Protein AF-A0A3B9GRF3-F1 (afdb_monomer)

Sequence (150 aa):
MTRFRWVICALLFFATTVNYLDRQVLSLTWDEFIKPEFHWDEVDYANITGVFAIVYALAQLFAGRIVDKLGTKRGYLVAIGVWSAGACLHALCGVATEWYVGVSSRMELVKATGDFAVMISTFSVYMFIFARCVLALGEGGNFPAAIKAT

Radius of gyration: 18.1 Å; Cα contacts (8 Å, |Δi|>4): 145; chains: 1; bounding box: 40×29×60 Å

Foldseek 3Di:
DDPVVVVVVVVLVVLVVVLVCLLCVCVVACPPHVCLLQVDDPVLVCVLVVLLVVLLVVLLVCLLVVCVVLPLVRSLVQLSVQLVVLSVLLVCLSVVLCVVLVHDDSVCSSPDDDPSSVSSNVSSSVSSSVSSSSNSNSSSNSVSSVVRVD

Structure (mmCIF, N/CA/C/O backbone):
data_AF-A0A3B9GRF3-F1
#
_entry.id   AF-A0A3B9GRF3-F1
#
loop_
_atom_site.group_PDB
_atom_site.id
_atom_site.type_symbol
_atom_site.label_atom_id
_atom_site.label_alt_id
_atom_site.label_comp_id
_atom_site.label_asym_id
_atom_site.label_entity_id
_atom_site.label_seq_id
_atom_site.pdbx_PDB_ins_code
_atom_site.Cartn_x
_atom_site.Cartn_y
_atom_site.Cartn_z
_atom_site.occupancy
_atom_site.B_iso_or_equiv
_atom_site.auth_seq_id
_atom_site.auth_comp_id
_atom_site.auth_asym_id
_atom_site.auth_atom_id
_atom_site.pdbx_PDB_model_num
ATOM 1 N N . MET A 1 1 ? -13.525 -7.435 36.941 1.00 53.59 1 MET A N 1
ATOM 2 C CA . MET A 1 1 ? -13.073 -6.830 35.667 1.00 53.59 1 MET A CA 1
ATOM 3 C C . MET A 1 1 ? -12.547 -7.944 34.774 1.00 53.59 1 MET A C 1
ATOM 5 O O . MET A 1 1 ? -11.552 -8.567 35.115 1.00 53.59 1 MET A O 1
ATOM 9 N N . THR A 1 2 ? -13.280 -8.308 33.728 1.00 59.25 2 THR A N 1
ATOM 10 C CA . THR A 1 2 ? -13.044 -9.534 32.953 1.00 59.25 2 THR A CA 1
ATOM 11 C C . THR A 1 2 ? -11.743 -9.452 32.142 1.00 59.25 2 THR A C 1
ATOM 13 O O . THR A 1 2 ? -11.447 -8.432 31.520 1.00 59.25 2 THR A O 1
ATOM 16 N N . ARG A 1 3 ? -10.966 -10.547 32.116 1.00 72.50 3 ARG A N 1
ATOM 17 C CA . ARG A 1 3 ? -9.702 -10.688 31.354 1.00 72.50 3 ARG A CA 1
ATOM 18 C C . ARG A 1 3 ? -9.843 -10.399 29.848 1.00 72.50 3 ARG A C 1
ATOM 20 O O . ARG A 1 3 ? -8.850 -10.190 29.166 1.00 72.50 3 ARG A O 1
ATOM 27 N N . PHE A 1 4 ? -11.074 -10.338 29.342 1.00 84.38 4 PHE A N 1
ATOM 28 C CA . PHE A 1 4 ? -11.406 -10.066 27.946 1.00 84.38 4 PHE A CA 1
ATOM 29 C C . PHE A 1 4 ? -10.944 -8.684 27.450 1.00 84.38 4 PHE A C 1
ATOM 31 O O . PHE A 1 4 ? -10.626 -8.531 26.276 1.00 84.38 4 PHE A O 1
ATOM 38 N N . ARG A 1 5 ? -10.828 -7.684 28.335 1.00 85.19 5 ARG A N 1
ATOM 39 C CA . ARG A 1 5 ? -10.315 -6.350 27.962 1.00 85.19 5 ARG A CA 1
ATOM 40 C C . ARG A 1 5 ? -8.876 -6.412 27.435 1.00 85.19 5 ARG A C 1
ATOM 42 O O . ARG A 1 5 ? -8.565 -5.761 26.447 1.00 85.19 5 ARG A O 1
ATOM 49 N N . TRP A 1 6 ? -8.034 -7.256 28.033 1.00 88.62 6 TRP A N 1
ATOM 50 C CA . TRP A 1 6 ? -6.649 -7.458 27.595 1.00 88.62 6 TRP A CA 1
ATOM 51 C C . TRP A 1 6 ? -6.547 -8.166 26.244 1.00 88.62 6 TRP A C 1
ATOM 53 O O . TRP A 1 6 ? -5.617 -7.896 25.491 1.00 88.62 6 TRP A O 1
ATOM 63 N N . VAL A 1 7 ? -7.525 -9.013 25.902 1.00 89.25 7 VAL A N 1
ATOM 64 C CA . VAL A 1 7 ? -7.616 -9.617 24.565 1.00 89.25 7 VAL A CA 1
ATOM 65 C C . VAL A 1 7 ? -7.863 -8.534 23.515 1.00 89.25 7 VAL A C 1
ATOM 67 O O . VAL A 1 7 ? -7.179 -8.507 22.499 1.00 89.25 7 VAL A O 1
ATOM 70 N N . ILE A 1 8 ? -8.780 -7.596 23.779 1.00 85.56 8 ILE A N 1
ATOM 71 C CA . ILE A 1 8 ? -9.046 -6.467 22.872 1.00 85.56 8 ILE A CA 1
ATOM 72 C C . ILE A 1 8 ? -7.797 -5.589 22.729 1.00 85.56 8 ILE A C 1
ATOM 74 O O . ILE A 1 8 ? -7.418 -5.263 21.608 1.00 85.56 8 ILE A O 1
ATOM 78 N N . CYS A 1 9 ? -7.116 -5.261 23.832 1.00 87.06 9 CYS A N 1
ATOM 79 C CA . CYS A 1 9 ? -5.868 -4.495 23.781 1.00 87.06 9 CYS A CA 1
ATOM 80 C C . CYS A 1 9 ? -4.791 -5.193 22.937 1.00 87.06 9 CYS A C 1
ATOM 82 O O . CYS A 1 9 ? -4.158 -4.538 22.117 1.00 87.06 9 CYS A O 1
ATOM 84 N N . ALA A 1 10 ? -4.610 -6.509 23.095 1.00 90.00 10 ALA A N 1
ATOM 85 C CA . ALA A 1 10 ? -3.655 -7.272 22.295 1.00 90.00 10 ALA A CA 1
ATOM 86 C C . ALA A 1 10 ? -4.017 -7.259 20.800 1.00 90.00 10 ALA A C 1
ATOM 88 O O . ALA A 1 10 ? -3.145 -7.049 19.962 1.00 90.00 10 ALA A O 1
ATOM 89 N N . LEU A 1 11 ? -5.300 -7.415 20.454 1.00 89.62 11 LEU A N 1
ATOM 90 C CA . LEU A 1 11 ? -5.763 -7.342 19.063 1.00 89.62 11 LEU A CA 1
ATOM 91 C C . LEU A 1 11 ? -5.517 -5.961 18.444 1.00 89.62 11 LEU A C 1
ATOM 93 O O . LEU A 1 11 ? -5.002 -5.878 17.332 1.00 89.62 11 LEU A O 1
ATOM 97 N N . LEU A 1 12 ? -5.845 -4.884 19.164 1.00 87.75 12 LEU A N 1
ATOM 98 C CA . LEU A 1 12 ? -5.602 -3.510 18.709 1.00 87.75 12 LEU A CA 1
ATOM 99 C C . LEU A 1 12 ? -4.105 -3.213 18.567 1.00 87.75 12 LEU A C 1
ATOM 101 O O . LEU A 1 12 ? -3.706 -2.539 17.617 1.00 87.75 12 LEU A O 1
ATOM 105 N N . PHE A 1 13 ? -3.279 -3.741 19.475 1.00 89.75 13 PHE A N 1
ATOM 106 C CA . PHE A 1 13 ? -1.825 -3.641 19.391 1.00 89.75 13 PHE A CA 1
ATOM 107 C C . PHE A 1 13 ? -1.313 -4.270 18.095 1.00 89.75 13 PHE A C 1
ATOM 109 O O . PHE A 1 13 ? -0.713 -3.566 17.290 1.00 89.75 13 PHE A O 1
ATOM 116 N N . PHE A 1 14 ? -1.618 -5.547 17.841 1.00 92.38 14 PHE A N 1
ATOM 117 C CA . PHE A 1 14 ? -1.155 -6.225 16.628 1.00 92.38 14 PHE A CA 1
ATOM 118 C C . PHE A 1 14 ? -1.706 -5.590 15.350 1.00 92.38 14 PHE A C 1
ATOM 120 O O . PHE A 1 14 ? -0.955 -5.422 14.394 1.00 92.38 14 PHE A O 1
ATOM 127 N N . ALA A 1 15 ? -2.979 -5.189 15.334 1.00 90.38 15 ALA A N 1
ATOM 128 C CA . ALA A 1 15 ? -3.564 -4.492 14.190 1.00 90.38 15 ALA A CA 1
ATOM 129 C C . ALA A 1 15 ? -2.819 -3.182 13.887 1.00 90.38 15 ALA A C 1
ATOM 131 O O . ALA A 1 15 ? -2.502 -2.899 12.734 1.00 90.38 15 ALA A O 1
ATOM 132 N N . THR A 1 16 ? -2.471 -2.419 14.924 1.00 89.88 16 THR A N 1
ATOM 133 C CA . THR A 1 16 ? -1.671 -1.198 14.779 1.00 89.88 16 THR A CA 1
ATOM 134 C C . THR A 1 16 ? -0.247 -1.518 14.331 1.00 89.88 16 THR A C 1
ATOM 136 O O . THR A 1 16 ? 0.271 -0.854 13.442 1.00 89.88 16 THR A O 1
ATOM 139 N N . THR A 1 17 ? 0.387 -2.557 14.879 1.00 92.56 17 THR A N 1
ATOM 140 C CA . THR A 1 17 ? 1.721 -2.995 14.447 1.00 92.56 17 THR A CA 1
ATOM 141 C C . THR A 1 17 ? 1.744 -3.332 12.959 1.00 92.56 17 THR A C 1
ATOM 143 O O . THR A 1 17 ? 2.586 -2.799 12.242 1.00 92.56 17 THR A O 1
ATOM 146 N N . VAL A 1 18 ? 0.806 -4.155 12.480 1.00 92.25 18 VAL A N 1
ATOM 147 C CA . VAL A 1 18 ? 0.689 -4.502 11.053 1.00 92.25 18 VAL A CA 1
ATOM 148 C C . VAL A 1 18 ? 0.484 -3.246 10.211 1.00 92.25 18 VAL A C 1
ATOM 150 O O . VAL A 1 18 ? 1.190 -3.048 9.230 1.00 92.25 18 VAL A O 1
ATOM 153 N N . ASN A 1 19 ? -0.390 -2.341 10.652 1.00 91.25 19 ASN A N 1
ATOM 154 C CA . ASN A 1 19 ? -0.633 -1.077 9.964 1.00 91.25 19 ASN A CA 1
ATOM 155 C C . ASN A 1 19 ? 0.640 -0.221 9.802 1.00 91.25 19 ASN A C 1
ATOM 157 O O . ASN A 1 19 ? 0.870 0.365 8.749 1.00 91.25 19 ASN A O 1
ATOM 161 N N . TYR A 1 20 ? 1.505 -0.161 10.818 1.00 90.50 20 TYR A N 1
ATOM 162 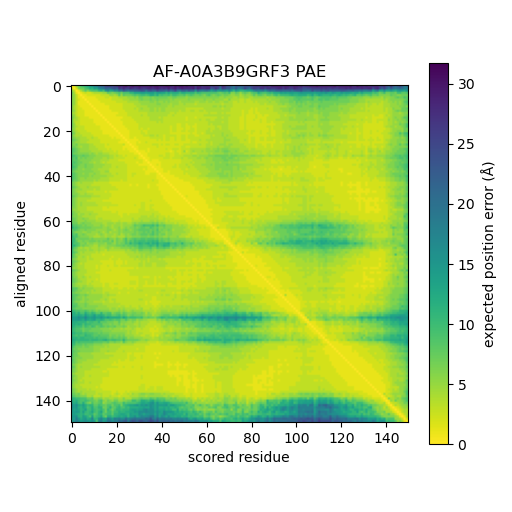C CA . TYR A 1 20 ? 2.784 0.547 10.700 1.00 90.50 20 TYR A CA 1
ATOM 163 C C . TYR A 1 20 ? 3.789 -0.179 9.799 1.00 90.50 20 TYR A C 1
ATOM 165 O O . TYR A 1 20 ? 4.548 0.486 9.091 1.00 90.50 20 TYR A O 1
ATOM 173 N N . LEU A 1 21 ? 3.792 -1.514 9.805 1.00 92.62 21 LEU A N 1
ATOM 174 C CA . LEU A 1 21 ? 4.642 -2.308 8.916 1.00 92.62 21 LEU A CA 1
ATOM 175 C C . LEU A 1 21 ? 4.257 -2.101 7.445 1.00 92.62 21 LEU A C 1
ATOM 177 O O . LEU A 1 21 ? 5.137 -1.825 6.632 1.00 92.62 21 LEU A O 1
ATOM 181 N N . ASP A 1 22 ? 2.965 -2.127 7.110 1.00 92.69 22 ASP A N 1
ATOM 182 C CA . ASP A 1 22 ? 2.468 -1.930 5.736 1.00 92.69 22 ASP A CA 1
ATOM 183 C C . ASP A 1 22 ? 2.853 -0.553 5.159 1.00 92.69 22 ASP A C 1
ATOM 185 O O . ASP A 1 22 ? 3.142 -0.397 3.962 1.00 92.69 22 ASP A O 1
ATOM 189 N N . ARG A 1 23 ? 2.945 0.464 6.022 1.00 89.88 23 ARG A N 1
ATOM 190 C CA . ARG A 1 23 ? 3.440 1.793 5.638 1.00 89.88 23 ARG A CA 1
ATOM 191 C C . ARG A 1 23 ? 4.919 1.789 5.291 1.00 89.88 23 ARG A C 1
ATOM 193 O O . ARG A 1 23 ? 5.303 2.429 4.315 1.00 89.88 23 ARG A O 1
ATOM 200 N N . GLN A 1 24 ? 5.730 1.082 6.073 1.00 92.94 24 GLN A N 1
ATOM 201 C CA . GLN A 1 24 ? 7.189 1.100 5.952 1.00 92.94 24 GLN A CA 1
ATOM 202 C C . GLN A 1 24 ? 7.721 0.118 4.912 1.00 92.94 24 GLN A C 1
ATOM 204 O O . GLN A 1 24 ? 8.775 0.381 4.334 1.00 92.94 24 GLN A O 1
ATOM 209 N N . VAL A 1 25 ? 7.001 -0.974 4.633 1.00 93.25 25 VAL A N 1
ATOM 210 C CA . VAL A 1 25 ? 7.508 -2.070 3.795 1.00 93.25 25 VAL A CA 1
ATOM 211 C C . VAL A 1 25 ? 8.016 -1.572 2.443 1.00 93.25 25 VAL A C 1
ATOM 213 O O . VAL A 1 25 ? 9.140 -1.884 2.078 1.00 93.25 25 VAL A O 1
ATOM 216 N N . LEU A 1 26 ? 7.270 -0.696 1.758 1.00 93.25 26 LEU A N 1
ATOM 217 C CA . LEU A 1 26 ? 7.691 -0.179 0.454 1.00 93.25 26 LEU A CA 1
ATOM 2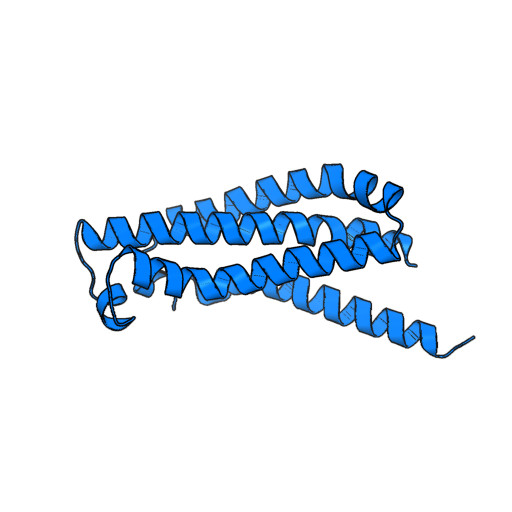18 C C . LEU A 1 26 ? 8.945 0.692 0.557 1.00 93.25 26 LEU A C 1
ATOM 220 O O . LEU A 1 26 ? 9.845 0.532 -0.255 1.00 93.25 26 LEU A O 1
ATOM 224 N N . SER A 1 27 ? 9.051 1.560 1.568 1.00 92.44 27 SER A N 1
ATOM 225 C CA . SER A 1 27 ? 10.257 2.382 1.750 1.00 92.44 27 SER A CA 1
ATOM 226 C C . SER A 1 27 ? 11.508 1.555 2.053 1.00 92.44 27 SER A C 1
ATOM 228 O O . SER A 1 27 ? 12.609 1.989 1.733 1.00 92.44 27 SER A O 1
ATOM 230 N N . LEU A 1 28 ? 11.338 0.367 2.641 1.00 93.94 28 LEU A N 1
ATOM 231 C CA . LEU A 1 28 ? 12.434 -0.542 2.969 1.00 93.94 28 LEU A CA 1
ATOM 232 C C . LEU A 1 28 ? 12.827 -1.433 1.787 1.00 93.94 28 LEU A C 1
ATOM 234 O O . LEU A 1 28 ? 13.982 -1.825 1.691 1.00 93.94 28 LEU A O 1
ATOM 238 N N . THR A 1 29 ? 11.885 -1.772 0.903 1.00 93.69 29 THR A N 1
ATOM 239 C CA . THR A 1 29 ? 12.128 -2.741 -0.176 1.00 93.69 29 THR A CA 1
ATOM 240 C C . THR A 1 29 ? 12.310 -2.113 -1.554 1.00 93.69 29 THR A C 1
ATOM 242 O O . THR A 1 29 ? 12.741 -2.816 -2.468 1.00 93.69 29 THR A O 1
ATOM 245 N N . TRP A 1 30 ? 11.938 -0.842 -1.757 1.00 93.31 30 TRP A N 1
ATOM 246 C CA . TRP A 1 30 ? 11.849 -0.302 -3.116 1.00 93.31 30 TRP A CA 1
ATOM 247 C C . TRP A 1 30 ? 13.204 -0.211 -3.825 1.00 93.31 30 TRP A C 1
ATOM 249 O O . TRP A 1 30 ? 13.294 -0.658 -4.962 1.00 93.31 30 TRP A O 1
ATOM 259 N N . ASP A 1 31 ? 14.241 0.313 -3.168 1.00 91.19 31 ASP A N 1
ATOM 260 C CA . ASP A 1 31 ? 15.523 0.608 -3.825 1.00 91.19 31 ASP A CA 1
ATOM 261 C C . ASP A 1 31 ? 16.320 -0.666 -4.154 1.00 91.19 31 ASP A C 1
ATOM 263 O O . ASP A 1 31 ? 16.847 -0.794 -5.256 1.00 91.19 31 ASP A O 1
ATOM 267 N N . GLU A 1 32 ? 16.345 -1.647 -3.243 1.00 91.56 32 GLU A N 1
ATOM 268 C CA . GLU A 1 32 ? 17.124 -2.881 -3.433 1.00 91.56 32 GLU A CA 1
ATOM 269 C C . GLU A 1 32 ? 16.418 -3.936 -4.296 1.00 91.56 32 GLU A C 1
ATOM 271 O O . GLU A 1 32 ? 17.084 -4.669 -5.028 1.00 91.56 32 GLU A O 1
ATOM 276 N N . PHE A 1 33 ? 15.085 -4.044 -4.221 1.00 90.88 33 PHE A N 1
ATOM 277 C CA . PHE A 1 33 ? 14.352 -5.159 -4.838 1.00 90.88 33 PHE A CA 1
ATOM 278 C C . PHE A 1 33 ? 13.423 -4.719 -5.970 1.00 90.88 33 PHE A C 1
ATOM 280 O O . PHE A 1 33 ? 13.495 -5.257 -7.071 1.00 90.88 33 PHE A O 1
ATOM 287 N N . ILE A 1 34 ? 12.558 -3.734 -5.718 1.00 92.75 34 ILE A N 1
ATOM 288 C CA . ILE A 1 34 ? 11.468 -3.366 -6.642 1.00 92.75 34 ILE A CA 1
ATOM 289 C C . ILE A 1 34 ? 12.000 -2.550 -7.822 1.00 92.75 34 ILE A C 1
ATOM 291 O O . ILE A 1 34 ? 11.584 -2.755 -8.958 1.00 92.75 34 ILE A O 1
ATOM 295 N N . LYS A 1 35 ? 12.948 -1.649 -7.568 1.00 93.56 35 LYS A N 1
ATOM 296 C CA . LYS A 1 35 ? 13.558 -0.782 -8.574 1.00 93.56 35 LYS A CA 1
ATOM 297 C C . LYS A 1 35 ? 14.318 -1.564 -9.650 1.00 93.56 35 LYS A C 1
ATOM 299 O O . LYS A 1 35 ? 14.032 -1.325 -10.820 1.00 93.56 35 LYS A O 1
ATOM 304 N N . PRO A 1 36 ? 15.195 -2.533 -9.325 1.00 92.12 36 PRO A N 1
ATOM 305 C CA . PRO A 1 36 ? 15.802 -3.393 -10.344 1.00 92.12 36 PRO A CA 1
ATOM 306 C C . PRO A 1 36 ? 14.802 -4.314 -11.057 1.00 92.12 36 PRO A C 1
ATOM 308 O O . PRO A 1 36 ? 14.996 -4.638 -12.223 1.00 92.12 36 PRO A O 1
ATOM 311 N N . GLU A 1 37 ? 13.745 -4.758 -10.370 1.00 91.88 37 GLU A N 1
ATOM 312 C CA . GLU A 1 37 ? 12.733 -5.659 -10.940 1.00 91.88 37 GLU A CA 1
ATOM 313 C C . GLU A 1 37 ? 11.829 -4.948 -11.953 1.00 91.88 37 GLU A C 1
ATOM 315 O O . GLU A 1 37 ? 11.593 -5.466 -13.044 1.00 91.88 37 GLU A O 1
ATOM 320 N N . PHE A 1 38 ? 11.362 -3.743 -11.624 1.00 94.62 38 PHE A N 1
ATOM 321 C CA . PHE A 1 38 ? 10.393 -3.003 -12.431 1.00 94.62 38 PHE A CA 1
ATOM 322 C C . PHE A 1 38 ? 10.950 -1.762 -13.123 1.00 94.62 38 PHE A C 1
ATOM 324 O O . PHE A 1 38 ? 10.194 -1.067 -13.791 1.00 94.62 38 PHE A O 1
ATOM 331 N N . HIS A 1 39 ? 12.253 -1.500 -13.016 1.00 94.56 39 HIS A N 1
ATOM 332 C CA . HIS A 1 39 ? 12.919 -0.354 -13.645 1.00 94.56 39 HIS A CA 1
ATOM 333 C C . HIS A 1 39 ? 12.383 0.998 -13.162 1.00 94.56 39 HIS A C 1
ATOM 335 O O . HIS A 1 39 ? 12.316 1.953 -13.933 1.00 94.56 39 HIS A O 1
ATOM 341 N N . TRP A 1 40 ? 11.986 1.071 -11.890 1.00 95.62 40 TRP A N 1
ATOM 342 C CA . TRP A 1 40 ? 11.510 2.318 -11.295 1.00 95.62 40 TRP A CA 1
ATOM 343 C C . TRP A 1 40 ? 12.642 3.320 -11.113 1.00 95.62 40 TRP A C 1
ATOM 345 O O . TRP A 1 40 ? 13.791 2.956 -10.855 1.00 95.62 40 TRP A O 1
ATOM 355 N N . ASP A 1 41 ? 12.299 4.596 -11.143 1.00 95.25 41 ASP A N 1
ATOM 356 C CA . ASP A 1 41 ? 13.175 5.662 -10.682 1.00 95.25 41 ASP A CA 1
ATOM 357 C C . ASP A 1 41 ? 12.664 6.306 -9.376 1.00 95.25 41 ASP A C 1
ATOM 359 O O . ASP A 1 41 ? 11.732 5.840 -8.713 1.00 95.25 41 ASP A O 1
ATOM 363 N N . GLU A 1 42 ? 13.339 7.370 -8.947 1.00 95.44 42 GLU A N 1
ATOM 364 C CA . GLU A 1 42 ? 12.955 8.126 -7.752 1.00 95.44 42 GLU A CA 1
ATOM 365 C C . GLU A 1 42 ? 11.613 8.853 -7.927 1.00 95.44 42 GLU A C 1
ATOM 367 O O . GLU A 1 42 ? 10.886 9.052 -6.950 1.00 95.44 42 GLU A O 1
ATOM 372 N N . VAL A 1 43 ? 11.270 9.233 -9.161 1.00 96.25 43 VAL A N 1
ATOM 373 C CA . VAL A 1 43 ? 10.025 9.930 -9.497 1.00 96.25 43 VAL A CA 1
ATOM 374 C C . VAL A 1 43 ? 8.848 8.965 -9.395 1.00 96.25 43 VAL A C 1
ATOM 376 O O . VAL A 1 43 ? 7.826 9.318 -8.808 1.00 96.25 43 VAL A O 1
ATOM 379 N N . ASP A 1 44 ? 8.999 7.732 -9.870 1.00 96.56 44 ASP A N 1
ATOM 380 C CA . ASP A 1 44 ? 8.012 6.658 -9.740 1.00 96.56 44 ASP A CA 1
ATOM 381 C C . ASP A 1 44 ? 7.670 6.388 -8.270 1.00 96.56 44 ASP A C 1
ATOM 383 O O . ASP A 1 44 ? 6.502 6.421 -7.863 1.00 96.56 44 ASP A O 1
ATOM 387 N N . TYR A 1 45 ? 8.696 6.208 -7.435 1.00 95.94 45 TYR A N 1
ATOM 388 C CA . TYR A 1 45 ? 8.517 6.015 -5.997 1.00 95.94 45 TYR A CA 1
ATOM 389 C C . TYR A 1 45 ? 7.870 7.236 -5.318 1.00 95.94 45 TYR A C 1
ATOM 391 O O . TYR A 1 45 ? 6.948 7.090 -4.500 1.00 95.94 45 TYR A O 1
ATOM 399 N N . ALA A 1 46 ? 8.305 8.450 -5.670 1.00 95.69 46 ALA A N 1
ATOM 400 C CA . ALA A 1 46 ? 7.724 9.688 -5.154 1.00 95.69 46 ALA A CA 1
ATOM 401 C C . ALA A 1 46 ? 6.244 9.832 -5.547 1.00 95.69 46 ALA A C 1
ATOM 403 O O . ALA A 1 46 ? 5.421 10.227 -4.721 1.00 95.69 46 ALA A O 1
ATOM 404 N N . ASN A 1 47 ? 5.875 9.447 -6.768 1.00 96.69 47 ASN A N 1
ATOM 405 C CA . ASN A 1 47 ? 4.494 9.468 -7.240 1.00 96.69 47 ASN A CA 1
ATOM 406 C C . ASN A 1 47 ? 3.619 8.481 -6.459 1.00 96.69 47 ASN A C 1
ATOM 408 O O . ASN A 1 47 ? 2.542 8.852 -5.987 1.00 96.69 47 ASN A O 1
ATOM 412 N N . ILE A 1 48 ? 4.087 7.246 -6.255 1.00 96.50 48 ILE A N 1
ATOM 413 C CA . ILE A 1 48 ? 3.354 6.222 -5.495 1.00 96.50 48 ILE A CA 1
ATOM 414 C C . ILE A 1 48 ? 3.088 6.688 -4.061 1.00 96.50 48 ILE A C 1
ATOM 416 O O . ILE A 1 48 ? 1.956 6.624 -3.569 1.00 96.50 48 ILE A O 1
ATOM 420 N N . THR A 1 49 ? 4.126 7.173 -3.383 1.00 95.38 49 THR A N 1
ATOM 421 C CA . THR A 1 49 ? 4.022 7.629 -1.990 1.00 95.38 49 THR A CA 1
ATOM 422 C C . THR A 1 49 ? 3.230 8.931 -1.861 1.00 95.38 49 THR A C 1
ATOM 424 O O . THR A 1 49 ? 2.440 9.078 -0.924 1.00 95.38 49 THR A O 1
ATOM 427 N N . GLY A 1 50 ? 3.358 9.845 -2.824 1.00 96.62 50 GLY A N 1
ATOM 428 C CA . GLY A 1 50 ? 2.596 11.089 -2.888 1.00 96.62 50 GLY A CA 1
ATOM 429 C C . GLY A 1 50 ? 1.097 10.851 -3.069 1.00 96.62 50 GLY A C 1
ATOM 430 O O . GLY A 1 50 ? 0.289 11.388 -2.306 1.00 96.62 50 GLY A O 1
ATOM 431 N N . VAL A 1 51 ? 0.707 9.992 -4.017 1.00 97.12 51 VAL A N 1
ATOM 432 C CA . VAL A 1 51 ? -0.706 9.639 -4.234 1.00 97.12 51 VAL A CA 1
ATOM 433 C C . VAL A 1 51 ? -1.281 8.930 -3.009 1.00 97.12 51 VAL A C 1
ATOM 435 O O . VAL A 1 51 ? -2.375 9.284 -2.564 1.00 97.12 51 VAL A O 1
ATOM 438 N N . PHE A 1 52 ? -0.533 7.998 -2.406 1.00 95.69 52 PHE A N 1
ATOM 439 C CA . PHE A 1 52 ? -0.920 7.364 -1.143 1.00 95.69 52 PHE A CA 1
ATOM 440 C C . PHE A 1 52 ? -1.236 8.405 -0.063 1.00 95.69 52 PHE A C 1
ATOM 442 O O . PHE A 1 52 ? -2.294 8.333 0.560 1.00 95.69 52 PHE A O 1
ATOM 449 N N . ALA A 1 53 ? -0.355 9.389 0.142 1.00 95.06 53 ALA A N 1
ATOM 450 C CA . ALA A 1 53 ? -0.528 10.410 1.171 1.00 95.06 53 ALA A CA 1
ATOM 451 C C . ALA A 1 53 ? -1.788 11.261 0.944 1.00 95.06 53 ALA A C 1
ATOM 453 O O . ALA A 1 53 ? -2.542 11.507 1.888 1.00 95.06 53 ALA A O 1
ATOM 454 N N . ILE A 1 54 ? -2.054 11.661 -0.304 1.00 96.44 54 ILE A N 1
ATOM 455 C CA . ILE A 1 54 ? -3.249 12.437 -0.668 1.00 96.44 54 ILE A CA 1
ATOM 456 C C . ILE A 1 54 ? -4.519 11.618 -0.417 1.00 96.44 54 ILE A C 1
ATOM 458 O O . ILE A 1 54 ? -5.441 12.091 0.250 1.00 96.44 54 ILE A O 1
ATOM 462 N N . VAL A 1 55 ? -4.567 10.375 -0.904 1.00 95.81 55 VAL A N 1
ATOM 463 C CA . VAL A 1 55 ? -5.732 9.496 -0.721 1.00 95.81 55 VAL A CA 1
ATOM 464 C C . VAL A 1 55 ? -5.948 9.183 0.755 1.00 95.81 55 VAL A C 1
ATOM 466 O O . VAL A 1 55 ? -7.083 9.224 1.223 1.00 95.81 55 VAL A O 1
ATOM 469 N N . TYR A 1 56 ? -4.881 8.945 1.513 1.00 93.56 56 TYR A N 1
ATOM 470 C CA . TYR A 1 56 ? -4.949 8.695 2.949 1.00 93.56 56 TYR A CA 1
ATOM 471 C C . TYR A 1 56 ? -5.474 9.910 3.727 1.00 93.56 56 TYR A C 1
ATOM 473 O O . TYR A 1 56 ? -6.314 9.759 4.617 1.00 93.56 56 TYR A O 1
ATOM 481 N N . ALA A 1 57 ? -5.040 11.124 3.375 1.00 93.06 57 ALA A N 1
ATOM 482 C CA . ALA A 1 57 ? -5.541 12.356 3.981 1.00 93.06 57 ALA A CA 1
ATOM 483 C C . ALA A 1 57 ? -7.041 12.557 3.708 1.00 93.06 57 ALA A C 1
ATOM 485 O O . ALA A 1 57 ? -7.812 12.852 4.624 1.00 93.06 57 ALA A O 1
ATOM 486 N N . LEU A 1 58 ? -7.476 12.331 2.464 1.00 93.44 58 LEU A N 1
ATOM 487 C CA . LEU A 1 58 ? -8.893 12.384 2.100 1.00 93.44 58 LEU A CA 1
ATOM 488 C C . LEU A 1 58 ? -9.698 11.296 2.820 1.00 93.44 58 LEU A C 1
ATOM 490 O O . LEU A 1 58 ? -10.765 11.579 3.360 1.00 93.44 58 LEU A O 1
ATOM 494 N N . ALA A 1 59 ? -9.180 10.069 2.889 1.00 92.31 59 ALA A N 1
ATOM 495 C CA . ALA A 1 59 ? -9.828 8.960 3.581 1.00 92.31 59 ALA A CA 1
ATOM 496 C C . ALA A 1 59 ? -10.085 9.296 5.056 1.00 92.31 59 ALA A C 1
ATOM 498 O O . ALA A 1 59 ? -11.200 9.101 5.539 1.00 92.31 59 ALA A O 1
ATOM 499 N N . GLN A 1 60 ? -9.104 9.873 5.756 1.00 89.44 60 GLN A N 1
ATOM 500 C CA . GLN A 1 60 ? -9.256 10.290 7.153 1.00 89.44 60 GLN A CA 1
ATOM 501 C C . GLN A 1 60 ? -10.371 11.325 7.358 1.00 89.44 60 GLN A C 1
ATOM 503 O O . GLN A 1 60 ? -11.113 11.234 8.338 1.00 89.44 60 GLN A O 1
ATOM 508 N N . LEU A 1 61 ? -10.543 12.269 6.425 1.00 90.25 61 LEU A N 1
ATOM 509 C CA . LEU A 1 61 ? -11.596 13.289 6.502 1.00 90.25 61 LEU A CA 1
ATOM 510 C C . LEU A 1 61 ? -13.007 12.672 6.520 1.00 90.25 61 LEU A C 1
ATOM 512 O O . LEU A 1 61 ? -13.918 13.191 7.175 1.00 90.25 61 LEU A O 1
ATOM 516 N N . PHE A 1 62 ? -13.202 11.560 5.810 1.00 88.31 62 PHE A N 1
ATOM 517 C CA . PHE A 1 62 ? -14.496 10.879 5.712 1.00 88.31 62 PHE A CA 1
ATOM 518 C C . PHE A 1 62 ? -14.646 9.703 6.683 1.00 88.31 62 PHE A C 1
ATOM 520 O O . PHE A 1 62 ? -15.771 9.395 7.088 1.00 88.31 62 PHE A O 1
ATOM 527 N N . ALA A 1 63 ? -13.541 9.085 7.104 1.00 86.81 63 ALA A N 1
ATOM 528 C CA . ALA A 1 63 ? -13.524 7.889 7.939 1.00 86.81 63 ALA A CA 1
ATOM 529 C C . ALA A 1 63 ? -14.312 8.062 9.242 1.00 86.81 63 ALA A C 1
ATOM 531 O O . ALA A 1 63 ? -15.088 7.178 9.602 1.00 86.81 63 ALA A O 1
ATOM 532 N N . GLY A 1 64 ? -14.201 9.221 9.902 1.00 81.50 64 GLY A N 1
ATOM 533 C CA . GLY A 1 64 ? -14.964 9.512 11.120 1.00 81.50 64 GLY A CA 1
ATOM 534 C C . GLY A 1 64 ? -16.476 9.381 10.913 1.00 81.50 64 GLY A C 1
ATOM 535 O O . GLY A 1 64 ? -17.141 8.642 11.628 1.00 81.50 64 GLY A O 1
ATOM 536 N N . ARG A 1 65 ? -17.027 9.997 9.859 1.00 85.25 65 ARG A N 1
ATOM 537 C CA . ARG A 1 65 ? -18.471 9.914 9.566 1.00 85.25 65 ARG A CA 1
ATOM 538 C C . ARG A 1 65 ? -18.925 8.496 9.220 1.00 85.25 65 ARG A C 1
ATOM 540 O O . ARG A 1 65 ? -20.064 8.134 9.509 1.00 85.25 65 ARG A O 1
ATOM 547 N N . ILE A 1 66 ? -18.066 7.711 8.572 1.00 85.06 66 ILE A N 1
ATOM 548 C CA . ILE A 1 66 ? -18.364 6.324 8.198 1.00 85.06 66 ILE A CA 1
ATOM 549 C C . ILE A 1 66 ? -18.399 5.434 9.447 1.00 85.06 66 ILE A C 1
ATOM 551 O O . ILE A 1 66 ? -19.367 4.698 9.645 1.00 85.06 66 ILE A O 1
ATOM 555 N N . VAL A 1 67 ? -17.390 5.540 10.318 1.00 85.56 67 VAL A N 1
ATOM 556 C CA . VAL A 1 67 ? -17.323 4.790 11.583 1.00 85.56 67 VAL A CA 1
ATOM 557 C C . VAL A 1 67 ? -18.502 5.144 12.490 1.00 85.56 67 VAL A C 1
ATOM 559 O O . VAL A 1 67 ? -19.080 4.254 13.110 1.00 85.56 67 VAL A O 1
ATOM 562 N N . ASP A 1 68 ? -18.927 6.406 12.500 1.00 84.88 68 ASP A N 1
ATOM 563 C CA . ASP A 1 68 ? -20.051 6.874 13.319 1.00 84.88 68 ASP A CA 1
ATOM 564 C C . ASP A 1 68 ? -21.379 6.252 12.898 1.00 84.88 68 ASP A C 1
ATOM 566 O O . ASP A 1 68 ? -22.203 5.917 13.746 1.00 84.88 68 ASP A O 1
ATOM 570 N N . LYS A 1 69 ? -21.570 6.040 11.592 1.00 86.38 69 LYS A N 1
ATOM 571 C CA . LYS A 1 69 ? -22.766 5.385 11.050 1.00 86.38 69 LYS A CA 1
ATOM 572 C C . LYS A 1 69 ? -22.743 3.866 11.227 1.00 86.38 69 LYS A C 1
ATOM 574 O O . LYS A 1 69 ? -23.788 3.267 11.460 1.00 86.38 69 LYS A O 1
ATOM 579 N N . LEU A 1 70 ? -21.578 3.233 11.080 1.00 84.81 70 LEU A N 1
ATOM 580 C CA . LEU A 1 70 ? -21.439 1.769 11.127 1.00 84.81 70 LEU A CA 1
ATOM 581 C C . LEU A 1 70 ? -21.250 1.217 12.549 1.00 84.81 70 LEU A C 1
ATOM 583 O O . LEU A 1 70 ? -21.457 0.022 12.778 1.00 84.81 70 LEU A O 1
ATOM 587 N N . GLY A 1 71 ? -20.860 2.071 13.495 1.00 84.75 71 GLY A N 1
ATOM 588 C CA . GLY A 1 71 ? -20.431 1.691 14.836 1.00 84.75 71 GLY A CA 1
ATOM 589 C C . GLY A 1 71 ? -18.995 1.160 14.858 1.00 84.75 71 GLY A C 1
ATOM 590 O O . GLY A 1 71 ? -18.493 0.596 13.884 1.00 84.75 71 GLY A O 1
ATOM 591 N N . THR A 1 72 ? -18.327 1.288 16.004 1.00 82.56 72 THR A N 1
ATOM 592 C CA . THR A 1 72 ? -16.887 1.023 16.162 1.00 82.56 72 THR A CA 1
ATOM 593 C C . THR A 1 72 ? -16.469 -0.386 15.772 1.00 82.56 72 THR A C 1
ATOM 595 O O . THR A 1 72 ? -15.508 -0.563 15.031 1.00 82.56 72 THR A O 1
ATOM 598 N N . LYS A 1 73 ? -17.214 -1.407 16.212 1.00 82.81 73 LYS A N 1
ATOM 599 C CA . LYS A 1 73 ? -16.862 -2.810 15.946 1.00 82.81 73 LYS A CA 1
ATOM 600 C C . LYS A 1 73 ? -16.920 -3.153 14.455 1.00 82.81 73 LYS A C 1
ATOM 602 O O . LYS A 1 73 ? -16.016 -3.804 13.943 1.00 82.81 73 LYS A O 1
ATOM 607 N N . ARG A 1 74 ? -17.985 -2.739 13.759 1.00 86.12 74 ARG A N 1
ATOM 608 C CA . ARG A 1 74 ? -18.156 -3.024 12.324 1.00 86.12 74 ARG A CA 1
ATOM 609 C C . ARG A 1 74 ? -17.262 -2.128 11.477 1.00 86.12 74 ARG A C 1
ATOM 611 O O . ARG A 1 74 ? -16.636 -2.631 10.554 1.00 86.12 74 ARG A O 1
ATOM 618 N N . GLY A 1 75 ? -17.150 -0.847 11.830 1.00 87.06 75 GLY A N 1
ATOM 619 C CA . GLY A 1 75 ? -16.246 0.090 11.167 1.00 87.06 75 GLY A CA 1
ATOM 620 C C . GLY A 1 75 ? -14.799 -0.395 11.200 1.00 87.06 75 GLY A C 1
ATOM 621 O O . GLY A 1 75 ? -14.142 -0.402 10.164 1.00 87.06 75 GLY A O 1
ATOM 622 N N . TYR A 1 76 ? -14.334 -0.897 12.350 1.00 86.62 76 TYR A N 1
ATOM 623 C CA . TYR A 1 76 ? -12.973 -1.416 12.468 1.00 86.62 76 TYR A CA 1
ATOM 624 C C . TYR A 1 76 ? -12.740 -2.695 11.663 1.00 86.62 76 TYR A C 1
ATOM 626 O O . TYR A 1 76 ? -11.730 -2.810 10.979 1.00 86.62 76 TYR A O 1
ATOM 634 N N . LEU A 1 77 ? -13.691 -3.636 11.678 1.00 89.06 77 LEU A N 1
ATOM 635 C CA . LEU A 1 77 ? -13.597 -4.855 10.866 1.00 89.06 77 LEU A CA 1
ATOM 636 C C . LEU A 1 77 ? -13.532 -4.548 9.363 1.00 89.06 77 LEU A C 1
ATOM 638 O O . LEU A 1 77 ? -12.753 -5.172 8.648 1.00 89.06 77 LEU A O 1
ATOM 642 N N . VAL A 1 78 ? -14.324 -3.580 8.892 1.00 90.50 78 VAL A N 1
ATOM 643 C CA . VAL A 1 78 ? -14.300 -3.136 7.490 1.00 90.50 78 VAL A CA 1
ATOM 644 C C . VAL A 1 78 ? -12.961 -2.477 7.159 1.00 90.50 78 VAL A C 1
ATOM 646 O O . VAL A 1 78 ? -12.369 -2.816 6.140 1.00 90.50 78 VAL A O 1
ATOM 649 N N . ALA A 1 79 ? -12.453 -1.597 8.026 1.00 90.75 79 ALA A N 1
ATOM 650 C CA . ALA A 1 79 ? -11.149 -0.960 7.849 1.00 90.75 79 ALA A CA 1
ATOM 651 C C . ALA A 1 79 ? -10.023 -2.001 7.728 1.00 90.75 79 ALA A C 1
ATOM 653 O O . ALA A 1 79 ? -9.281 -1.971 6.745 1.00 90.75 79 A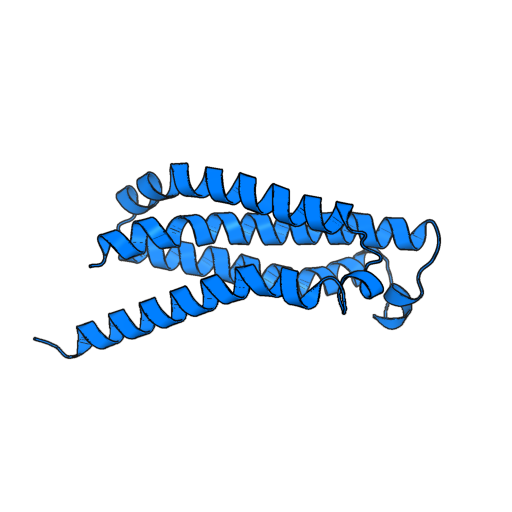LA A O 1
ATOM 654 N N . ILE A 1 80 ? -9.974 -2.967 8.661 1.00 91.25 80 ILE A N 1
ATOM 655 C CA . ILE A 1 80 ? -9.017 -4.085 8.637 1.00 91.25 80 ILE A CA 1
ATOM 656 C C . ILE A 1 80 ? -9.118 -4.855 7.323 1.00 91.25 80 ILE A C 1
ATOM 658 O O . ILE A 1 80 ? -8.103 -5.115 6.680 1.00 91.25 80 ILE A O 1
ATOM 662 N N . GLY A 1 81 ? -10.337 -5.219 6.916 1.00 93.06 81 GLY A N 1
ATOM 663 C CA . GLY A 1 81 ? -10.567 -5.976 5.688 1.00 93.06 81 GLY A CA 1
ATOM 664 C C . GLY A 1 81 ? -10.077 -5.238 4.444 1.00 93.06 81 GLY A C 1
ATOM 665 O O . GLY A 1 81 ? -9.402 -5.833 3.607 1.00 93.06 81 GLY A O 1
ATOM 666 N N . VAL A 1 82 ? -10.363 -3.937 4.343 1.00 94.06 82 VAL A N 1
ATOM 667 C CA . VAL A 1 82 ? -9.953 -3.112 3.199 1.00 94.06 82 VAL A CA 1
ATOM 668 C C . VAL A 1 82 ? -8.436 -2.929 3.163 1.00 94.06 82 VAL A C 1
ATOM 670 O O . VAL A 1 82 ? -7.843 -3.139 2.105 1.00 94.06 82 VAL A O 1
ATOM 673 N N . TRP A 1 83 ? -7.782 -2.602 4.285 1.00 94.12 83 TRP A N 1
ATOM 674 C CA . TRP A 1 83 ? -6.324 -2.429 4.264 1.00 94.12 83 TRP A CA 1
ATOM 675 C C . TRP A 1 83 ? -5.606 -3.762 4.034 1.00 94.12 83 TRP A C 1
ATOM 677 O O . TRP A 1 83 ? -4.627 -3.801 3.299 1.00 94.12 83 TRP A O 1
ATOM 687 N N . SER A 1 84 ? -6.127 -4.870 4.571 1.00 94.56 84 SER A N 1
ATOM 688 C CA . SER A 1 84 ? -5.551 -6.202 4.344 1.00 94.56 84 SER A CA 1
ATOM 689 C C . SER A 1 84 ? -5.668 -6.608 2.876 1.00 94.56 84 SER A C 1
ATOM 691 O O . SER A 1 84 ? -4.717 -7.134 2.306 1.00 94.56 84 SER A O 1
ATOM 693 N N . ALA A 1 85 ? -6.798 -6.307 2.227 1.00 95.50 85 ALA A N 1
ATOM 694 C CA . ALA A 1 85 ? -6.945 -6.498 0.787 1.00 95.50 85 ALA A CA 1
ATOM 695 C C . ALA A 1 85 ? -5.940 -5.636 0.005 1.00 95.50 85 ALA A C 1
ATOM 697 O O . ALA A 1 85 ? -5.299 -6.138 -0.914 1.00 95.50 85 ALA A O 1
ATOM 698 N N . GLY A 1 86 ? -5.737 -4.377 0.410 1.00 95.25 86 GLY A N 1
ATOM 699 C CA . GLY A 1 86 ? -4.693 -3.502 -0.135 1.00 95.25 86 GLY A CA 1
ATOM 700 C C . GLY A 1 86 ? -3.284 -4.085 0.006 1.00 95.25 86 GLY A C 1
ATOM 701 O O . GLY A 1 86 ? -2.515 -4.075 -0.955 1.00 95.25 86 GLY A O 1
ATOM 702 N N . ALA A 1 87 ? -2.948 -4.651 1.165 1.00 93.50 87 ALA A N 1
ATOM 703 C CA . ALA A 1 87 ? -1.670 -5.323 1.392 1.00 93.50 87 ALA A CA 1
ATOM 704 C C . ALA A 1 87 ? -1.504 -6.551 0.477 1.00 93.50 87 ALA A C 1
ATOM 706 O O . ALA A 1 87 ? -0.480 -6.688 -0.190 1.00 93.50 87 ALA A O 1
ATOM 707 N N . CYS A 1 88 ? -2.534 -7.395 0.347 1.00 94.50 88 CYS A N 1
ATOM 708 C CA . CYS A 1 88 ? -2.512 -8.536 -0.574 1.00 94.50 88 CYS A CA 1
ATOM 709 C C . CYS A 1 88 ? -2.390 -8.115 -2.047 1.00 94.50 88 CYS A C 1
ATOM 711 O O . CYS A 1 88 ? -1.709 -8.792 -2.814 1.00 94.50 88 CYS A O 1
ATOM 713 N N . LEU A 1 89 ? -3.005 -6.996 -2.449 1.00 95.44 89 LEU A N 1
ATOM 714 C CA . LEU A 1 89 ? -2.903 -6.479 -3.818 1.00 95.44 89 LEU A CA 1
ATOM 715 C C . LEU A 1 89 ? -1.455 -6.167 -4.214 1.00 95.44 89 LEU A C 1
ATOM 717 O O . LEU A 1 89 ? -1.091 -6.431 -5.354 1.00 95.44 89 LEU A O 1
ATOM 721 N N . HIS A 1 90 ? -0.612 -5.699 -3.286 1.00 94.56 90 HIS A N 1
ATOM 722 C CA . HIS A 1 90 ? 0.808 -5.454 -3.571 1.00 94.56 90 HIS A CA 1
ATOM 723 C C . HIS A 1 90 ? 1.550 -6.731 -3.987 1.00 94.56 90 HIS A C 1
ATOM 725 O O . HIS A 1 90 ? 2.378 -6.692 -4.893 1.00 94.56 90 HIS A O 1
ATOM 731 N N . ALA A 1 91 ? 1.229 -7.875 -3.371 1.00 91.56 91 ALA A N 1
ATOM 732 C CA . ALA A 1 91 ? 1.819 -9.158 -3.756 1.00 91.56 91 ALA A CA 1
ATOM 733 C C . ALA A 1 91 ? 1.393 -9.589 -5.171 1.00 91.56 91 ALA A C 1
ATOM 735 O O . ALA A 1 91 ? 2.148 -10.258 -5.873 1.00 91.56 91 ALA A O 1
ATOM 736 N N . LEU A 1 92 ? 0.198 -9.179 -5.609 1.00 93.50 92 LEU A N 1
ATOM 737 C CA . LEU A 1 92 ? -0.324 -9.477 -6.942 1.00 93.50 92 LEU A CA 1
ATOM 738 C C . LEU A 1 92 ? 0.215 -8.535 -8.027 1.00 93.50 92 LEU A C 1
ATOM 740 O O . LEU A 1 92 ? 0.146 -8.891 -9.201 1.00 93.50 92 LEU A O 1
ATOM 744 N N . CYS A 1 93 ? 0.777 -7.373 -7.675 1.00 93.44 93 CYS A N 1
ATOM 745 C CA . CYS A 1 93 ? 1.313 -6.419 -8.652 1.00 93.44 93 CYS A CA 1
ATOM 746 C C . CYS A 1 93 ? 2.420 -7.030 -9.525 1.00 93.44 93 CYS A C 1
ATOM 748 O O . CYS A 1 93 ? 2.442 -6.789 -10.731 1.00 93.44 93 CYS A O 1
ATOM 750 N N . GLY A 1 94 ? 3.300 -7.852 -8.941 1.00 89.69 94 GLY A N 1
ATOM 751 C CA . GLY A 1 94 ? 4.350 -8.541 -9.697 1.00 89.69 94 GLY A CA 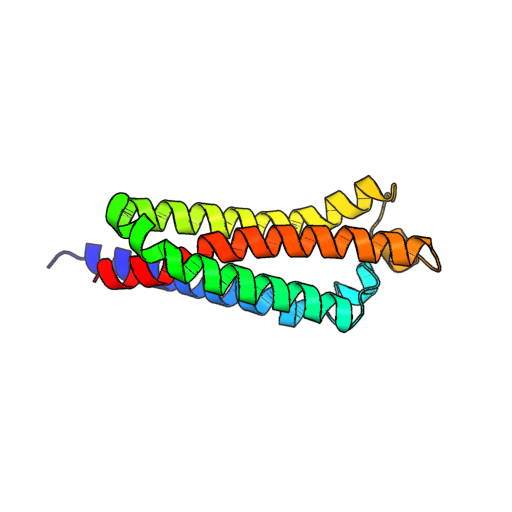1
ATOM 752 C C . GLY A 1 94 ? 3.774 -9.534 -10.704 1.00 89.69 94 GLY A C 1
ATOM 753 O O . GLY A 1 94 ? 4.045 -9.423 -11.894 1.00 89.69 94 GLY A O 1
ATOM 754 N N . VAL A 1 95 ? 2.876 -10.411 -10.247 1.00 91.06 95 VAL A N 1
ATOM 755 C CA . VAL A 1 95 ? 2.203 -11.409 -11.097 1.00 91.06 95 VAL A CA 1
ATOM 756 C C . VAL A 1 95 ? 1.408 -10.744 -12.225 1.00 91.06 95 VAL A C 1
ATOM 758 O O . VAL A 1 95 ? 1.441 -11.192 -13.369 1.00 91.06 95 VAL A O 1
ATOM 761 N N . ALA A 1 96 ? 0.703 -9.652 -11.925 1.00 92.00 96 ALA A N 1
ATOM 762 C CA . ALA A 1 96 ? -0.047 -8.902 -12.926 1.00 92.00 96 ALA A CA 1
ATOM 763 C C . ALA A 1 96 ? 0.877 -8.265 -13.974 1.00 92.00 96 ALA A C 1
ATOM 765 O O . ALA A 1 96 ? 0.529 -8.242 -15.153 1.00 92.00 96 ALA A O 1
ATOM 766 N N . THR A 1 97 ? 2.048 -7.774 -13.559 1.00 91.62 97 THR A N 1
ATOM 767 C CA . THR A 1 97 ? 3.043 -7.190 -14.469 1.00 91.62 97 THR A CA 1
ATOM 768 C C . THR A 1 97 ? 3.656 -8.259 -15.370 1.00 91.62 97 THR A C 1
ATOM 770 O O . THR A 1 97 ? 3.701 -8.060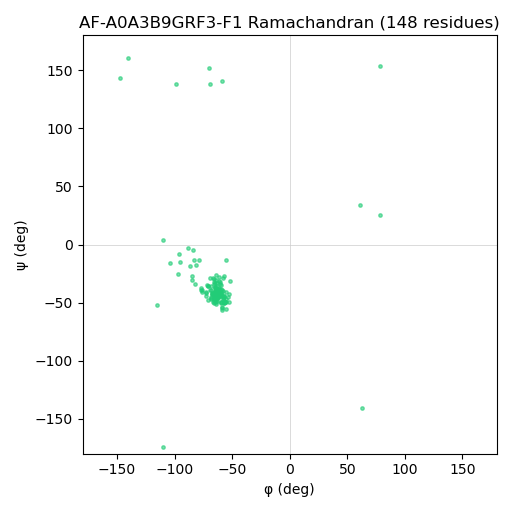 -16.580 1.00 91.62 97 THR A O 1
ATOM 773 N N . GLU A 1 98 ? 4.044 -9.416 -14.822 1.00 90.06 98 GLU A N 1
ATOM 774 C CA . GLU A 1 98 ? 4.529 -10.566 -15.605 1.00 90.06 98 GLU A CA 1
ATOM 775 C C . GLU A 1 98 ? 3.505 -10.986 -16.668 1.00 90.06 98 GLU A C 1
ATOM 777 O O . GLU A 1 98 ? 3.837 -11.127 -17.846 1.00 90.06 98 GLU A O 1
ATOM 782 N N . TRP A 1 99 ? 2.236 -11.102 -16.267 1.00 89.81 99 TRP A N 1
ATOM 783 C CA . TRP A 1 99 ? 1.152 -11.496 -17.161 1.00 89.81 99 TRP A CA 1
ATOM 784 C C . TRP A 1 99 ? 0.863 -10.460 -18.254 1.00 89.81 99 TRP A C 1
ATOM 786 O O . TRP A 1 99 ? 0.683 -10.835 -19.411 1.00 89.81 99 TRP A O 1
ATOM 796 N N . TYR A 1 100 ? 0.846 -9.168 -17.913 1.00 89.81 100 TYR A N 1
ATOM 797 C CA . TYR A 1 100 ? 0.594 -8.086 -18.872 1.00 89.81 100 TYR A CA 1
ATOM 798 C C . TYR A 1 100 ? 1.706 -7.968 -19.918 1.00 89.81 100 TYR A C 1
ATOM 800 O O . TYR A 1 100 ? 1.444 -7.769 -21.102 1.00 89.81 100 TYR A O 1
ATOM 808 N N . VAL A 1 101 ? 2.950 -8.105 -19.468 1.00 87.75 101 VAL A N 1
ATOM 809 C CA . VAL A 1 101 ? 4.147 -7.933 -20.292 1.00 87.75 101 VAL A CA 1
ATOM 810 C C . VAL A 1 101 ? 4.480 -9.214 -21.081 1.00 87.75 101 VAL A C 1
ATOM 812 O O . VAL A 1 101 ? 5.240 -9.172 -22.048 1.00 87.75 101 VAL A O 1
ATOM 815 N N . GLY A 1 102 ? 3.862 -10.347 -20.731 1.00 88.62 102 GLY A N 1
ATOM 816 C CA . GLY A 1 102 ? 4.026 -11.626 -21.429 1.00 88.62 102 GLY A CA 1
ATOM 817 C C . GLY A 1 102 ? 5.320 -12.356 -21.069 1.00 88.62 102 GLY A C 1
ATOM 818 O O . GLY A 1 102 ? 5.836 -13.138 -21.864 1.00 88.62 102 GLY A O 1
ATOM 819 N N . VAL A 1 103 ? 5.848 -12.085 -19.878 1.00 88.00 103 VAL A N 1
ATOM 820 C CA . VAL A 1 103 ? 7.116 -12.613 -19.376 1.00 88.00 103 VAL A CA 1
ATOM 821 C C . VAL A 1 103 ? 6.853 -13.801 -18.455 1.00 88.00 103 VAL A C 1
ATOM 823 O O . VAL A 1 103 ? 5.942 -13.771 -17.633 1.00 88.00 103 VAL A O 1
ATOM 826 N N . SER A 1 104 ? 7.658 -14.860 -18.584 1.00 85.50 104 SER A N 1
ATOM 827 C CA . SER A 1 104 ? 7.474 -16.095 -17.800 1.00 85.50 104 SER A CA 1
ATOM 828 C C . SER A 1 104 ? 8.343 -16.159 -16.541 1.00 85.50 104 SER A C 1
ATOM 830 O O . SER A 1 104 ? 8.199 -17.085 -15.741 1.00 85.50 104 SER A O 1
ATOM 832 N N . SER A 1 105 ? 9.276 -15.217 -16.368 1.00 85.44 105 SER A N 1
ATOM 833 C CA . SER A 1 105 ? 10.203 -15.214 -15.239 1.00 85.44 105 SER A CA 1
ATOM 834 C C . SER A 1 105 ? 10.596 -13.809 -14.779 1.00 85.44 105 SER A C 1
ATOM 836 O O . SER A 1 105 ? 10.881 -12.926 -15.583 1.00 85.44 105 SER A O 1
ATOM 838 N N . ARG A 1 106 ? 10.761 -13.621 -13.464 1.00 83.06 106 ARG A N 1
ATOM 839 C CA . ARG A 1 106 ? 11.328 -12.388 -12.881 1.00 83.06 106 ARG A CA 1
ATOM 840 C C . ARG A 1 106 ? 12.676 -11.983 -13.499 1.00 83.06 106 ARG A C 1
ATOM 842 O O . ARG A 1 106 ? 13.000 -10.805 -13.580 1.00 83.06 106 ARG A O 1
ATOM 849 N N . MET A 1 107 ? 13.478 -12.951 -13.945 1.00 86.44 107 MET A N 1
ATOM 850 C CA . MET A 1 107 ? 14.781 -12.682 -14.564 1.00 86.44 107 MET A CA 1
ATOM 851 C C . MET A 1 107 ? 14.652 -11.932 -15.896 1.00 86.44 107 MET A C 1
ATOM 853 O O . MET A 1 107 ? 15.514 -11.125 -16.232 1.00 86.44 107 MET A O 1
ATOM 857 N N . GLU A 1 108 ? 13.596 -12.204 -16.659 1.00 87.94 108 GLU A N 1
ATOM 858 C CA . GLU A 1 108 ? 13.285 -11.479 -17.894 1.00 87.94 108 GLU A CA 1
ATOM 859 C C . GLU A 1 108 ? 12.805 -10.056 -17.599 1.00 87.94 108 GLU A C 1
ATOM 861 O O . GLU A 1 108 ? 13.194 -9.150 -18.331 1.00 87.94 108 GLU A O 1
ATOM 866 N N . LEU A 1 109 ? 12.051 -9.846 -16.508 1.00 87.94 109 LEU A N 1
ATOM 867 C CA . LEU A 1 109 ? 11.683 -8.499 -16.060 1.00 87.94 109 LEU A CA 1
ATOM 868 C C . LEU A 1 109 ? 12.933 -7.670 -15.770 1.00 87.94 109 LEU A C 1
ATOM 870 O O . LEU A 1 109 ? 13.102 -6.631 -16.388 1.00 87.94 109 LEU A O 1
ATOM 874 N N . VAL A 1 110 ? 13.848 -8.171 -14.932 1.00 91.06 110 VAL A N 1
ATOM 875 C CA . VAL A 1 110 ? 15.093 -7.475 -14.534 1.00 91.06 110 VAL A CA 1
ATOM 876 C C . VAL A 1 110 ? 16.022 -7.186 -15.721 1.00 91.06 110 VAL A C 1
ATOM 878 O O . VAL A 1 110 ? 16.773 -6.218 -15.708 1.00 91.06 110 VAL A O 1
ATOM 881 N N . LYS A 1 111 ? 16.021 -8.044 -16.747 1.00 90.75 111 LYS A N 1
ATOM 882 C CA . LYS A 1 111 ? 16.880 -7.889 -17.935 1.00 90.75 111 LYS A CA 1
ATOM 883 C C . LYS A 1 111 ? 16.251 -7.036 -19.038 1.00 90.75 111 LYS A C 1
ATOM 885 O O . LYS A 1 111 ? 16.894 -6.833 -20.071 1.00 90.75 111 LYS A O 1
ATOM 890 N N . ALA A 1 112 ? 15.012 -6.583 -18.861 1.00 90.88 112 ALA A N 1
ATOM 891 C CA . ALA A 1 112 ? 14.334 -5.729 -19.820 1.00 90.88 112 ALA A CA 1
ATOM 892 C C . ALA A 1 112 ? 15.122 -4.435 -20.057 1.00 90.88 112 ALA A C 1
ATOM 894 O O . ALA A 1 112 ? 15.687 -3.848 -19.144 1.00 90.88 112 ALA A O 1
ATOM 895 N N . THR A 1 113 ? 15.168 -3.966 -21.301 1.00 90.44 113 THR A N 1
ATOM 896 C CA . THR A 1 113 ? 15.842 -2.707 -21.648 1.00 90.44 113 THR A CA 1
ATOM 897 C C . THR A 1 113 ? 15.040 -1.935 -22.690 1.00 90.44 113 THR A C 1
ATOM 899 O O . THR A 1 113 ? 14.174 -2.495 -23.366 1.00 90.44 113 THR A O 1
ATOM 902 N N . GLY A 1 114 ? 15.310 -0.631 -22.801 1.00 91.88 114 GLY A N 1
ATOM 903 C CA . GLY A 1 114 ? 14.637 0.254 -23.755 1.00 91.88 114 GLY A CA 1
ATOM 904 C C . GLY A 1 114 ? 13.133 0.377 -23.493 1.00 91.88 114 GLY A C 1
ATOM 905 O O . GLY A 1 114 ? 12.697 0.415 -22.343 1.00 91.88 114 GLY A O 1
ATOM 906 N N . ASP A 1 115 ? 12.337 0.408 -24.561 1.00 90.75 115 ASP A N 1
ATOM 907 C CA . ASP A 1 115 ? 10.882 0.622 -24.499 1.00 90.75 115 ASP A CA 1
ATOM 908 C C . ASP A 1 115 ? 10.148 -0.422 -23.644 1.00 90.75 115 ASP A C 1
ATOM 910 O O . ASP A 1 115 ? 9.127 -0.131 -23.021 1.00 90.75 115 ASP A O 1
ATOM 914 N N . PHE A 1 116 ? 10.688 -1.641 -23.568 1.00 89.69 116 PHE A N 1
ATOM 915 C CA . PHE A 1 116 ? 10.109 -2.712 -22.763 1.00 89.69 116 PHE A CA 1
ATOM 916 C C . PHE A 1 116 ? 10.240 -2.442 -21.258 1.00 89.69 116 PHE A C 1
ATOM 918 O O . PHE A 1 116 ? 9.289 -2.655 -20.510 1.00 89.69 116 PHE A O 1
ATOM 925 N N . ALA A 1 117 ? 11.376 -1.891 -20.817 1.00 92.19 117 ALA A N 1
ATOM 926 C CA . ALA A 1 117 ? 11.577 -1.482 -19.426 1.00 92.19 117 ALA A CA 1
ATOM 927 C C . ALA A 1 117 ? 10.635 -0.331 -19.035 1.00 92.19 117 ALA A C 1
ATOM 929 O O . ALA A 1 117 ? 10.043 -0.351 -17.957 1.00 92.19 117 ALA A O 1
ATOM 930 N N . VAL A 1 118 ? 10.423 0.630 -19.941 1.00 92.69 118 VAL A N 1
ATOM 931 C CA . VAL A 1 118 ? 9.473 1.736 -19.728 1.00 92.69 118 VAL A CA 1
ATOM 932 C C . VAL A 1 118 ? 8.043 1.212 -19.581 1.00 92.69 118 VAL A C 1
ATOM 934 O O . VAL A 1 118 ? 7.300 1.676 -18.713 1.00 92.69 118 VAL A O 1
ATOM 937 N N . MET A 1 119 ? 7.653 0.218 -20.385 1.00 92.25 119 MET A N 1
ATOM 938 C CA . MET A 1 119 ? 6.341 -0.427 -20.286 1.00 92.25 119 MET A CA 1
ATOM 939 C C . MET A 1 119 ? 6.146 -1.136 -18.938 1.00 92.25 119 MET A C 1
ATOM 941 O O . MET A 1 119 ? 5.100 -0.964 -18.310 1.00 92.25 119 MET A O 1
ATOM 945 N N . ILE A 1 120 ? 7.153 -1.894 -18.486 1.00 94.12 120 ILE A N 1
ATOM 946 C CA . ILE A 1 120 ? 7.152 -2.581 -17.185 1.00 94.12 120 ILE A CA 1
ATOM 947 C C . ILE A 1 120 ? 7.015 -1.567 -16.046 1.00 94.12 120 ILE A C 1
ATOM 949 O O . ILE A 1 120 ? 6.133 -1.728 -15.196 1.00 94.12 120 ILE A O 1
ATOM 953 N N . SER A 1 121 ? 7.843 -0.515 -16.044 1.00 94.88 121 SER A N 1
ATOM 954 C CA . SER A 1 121 ? 7.792 0.523 -15.009 1.00 94.88 121 SER A CA 1
ATOM 955 C C . SER A 1 121 ? 6.413 1.177 -14.980 1.00 94.88 121 SER A C 1
ATOM 957 O O . SER A 1 121 ? 5.710 1.100 -13.975 1.00 94.88 121 SER A O 1
ATOM 959 N N . THR A 1 122 ? 5.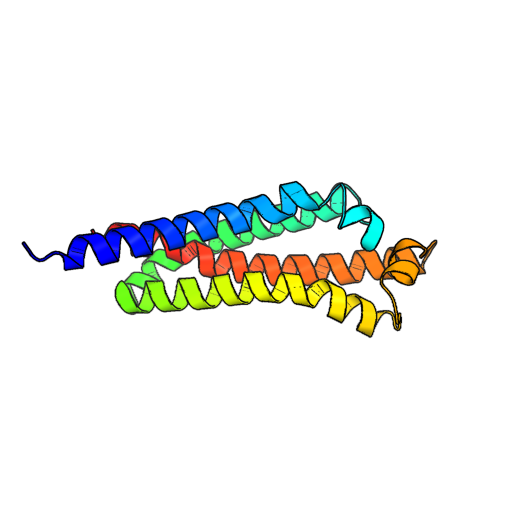941 1.685 -16.121 1.00 94.19 122 THR A N 1
ATOM 960 C CA . THR A 1 122 ? 4.652 2.387 -16.206 1.00 94.19 122 THR A CA 1
ATOM 961 C C . THR A 1 122 ? 3.501 1.531 -15.672 1.00 94.19 122 THR A C 1
ATOM 963 O O . THR A 1 122 ? 2.717 1.987 -14.839 1.00 94.19 122 THR A O 1
ATOM 966 N N . PHE A 1 123 ? 3.394 0.275 -16.117 1.00 95.06 123 PHE A N 1
ATOM 967 C CA . PHE A 1 123 ? 2.307 -0.607 -15.691 1.00 95.06 123 PHE A CA 1
ATOM 968 C C . PHE A 1 123 ? 2.383 -0.936 -14.195 1.00 95.06 123 PHE A C 1
ATOM 970 O O . PHE A 1 123 ? 1.388 -0.807 -13.475 1.00 95.06 123 PHE A O 1
ATOM 977 N N . SER A 1 124 ? 3.564 -1.327 -13.713 1.00 95.62 124 SER A N 1
ATOM 978 C CA . SER A 1 124 ? 3.763 -1.690 -12.309 1.00 95.62 124 SER A CA 1
ATOM 979 C C . SER A 1 124 ? 3.526 -0.501 -11.372 1.00 95.62 124 SER A C 1
ATOM 981 O O . SER A 1 124 ? 2.851 -0.670 -10.357 1.00 95.62 124 SER A O 1
ATOM 983 N N . VAL A 1 125 ? 3.954 0.714 -11.731 1.00 96.50 125 VAL A N 1
ATOM 984 C CA . VAL A 1 125 ? 3.694 1.938 -10.956 1.00 96.50 125 VAL A CA 1
ATOM 985 C C . VAL A 1 125 ? 2.196 2.157 -10.770 1.00 96.50 125 VAL A C 1
ATOM 987 O O . VAL A 1 125 ? 1.743 2.352 -9.642 1.00 96.50 125 VAL A O 1
ATOM 990 N N . TYR A 1 126 ? 1.391 2.054 -11.832 1.00 96.06 126 TYR A N 1
ATOM 991 C CA . TYR A 1 126 ? -0.064 2.198 -11.711 1.00 96.06 126 TYR A CA 1
ATOM 992 C C . TYR A 1 126 ? -0.699 1.111 -10.838 1.00 96.06 126 TYR A C 1
ATOM 994 O O . TYR A 1 126 ? -1.597 1.412 -10.045 1.00 96.06 126 TYR A O 1
ATOM 1002 N N . MET A 1 127 ? -0.226 -0.134 -10.932 1.00 96.12 127 MET A N 1
ATOM 1003 C CA . MET A 1 127 ? -0.699 -1.223 -10.072 1.00 96.12 127 MET A CA 1
ATOM 1004 C C . MET A 1 127 ? -0.367 -0.968 -8.597 1.00 96.12 127 MET A C 1
ATOM 1006 O O . MET A 1 127 ? -1.227 -1.145 -7.731 1.00 96.12 127 MET A O 1
ATOM 1010 N N . PHE A 1 128 ? 0.844 -0.491 -8.304 1.00 96.75 128 PHE A N 1
ATOM 1011 C CA . PHE A 1 128 ? 1.252 -0.138 -6.947 1.00 96.75 128 PHE A CA 1
ATOM 1012 C C . PHE A 1 128 ? 0.504 1.087 -6.419 1.00 96.75 128 PHE A C 1
ATOM 1014 O O . PHE A 1 128 ? 0.082 1.071 -5.265 1.00 96.75 128 PHE A O 1
ATOM 1021 N N . ILE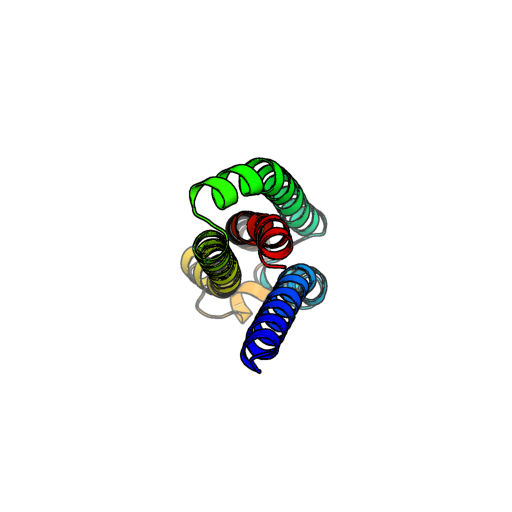 A 1 129 ? 0.259 2.112 -7.244 1.00 97.19 129 ILE A N 1
ATOM 1022 C CA . ILE A 1 129 ? -0.608 3.245 -6.884 1.00 97.19 129 ILE A CA 1
ATOM 1023 C C . ILE A 1 129 ? -1.994 2.732 -6.502 1.00 97.19 129 ILE A C 1
ATOM 1025 O O . ILE A 1 129 ? -2.515 3.098 -5.451 1.00 97.19 129 ILE A O 1
ATOM 1029 N N . PHE A 1 130 ? -2.589 1.857 -7.313 1.00 96.81 130 PHE A N 1
ATOM 1030 C CA . PHE A 1 130 ? -3.904 1.296 -7.023 1.00 96.81 130 PHE A CA 1
ATOM 1031 C C . PHE A 1 130 ? -3.918 0.527 -5.694 1.00 96.81 130 PHE A C 1
ATOM 1033 O O . PHE A 1 130 ? -4.759 0.800 -4.833 1.00 96.81 130 PHE A O 1
ATOM 1040 N N . ALA A 1 131 ? -2.958 -0.377 -5.483 1.00 96.81 131 ALA A N 1
ATOM 1041 C CA . ALA A 1 131 ? -2.840 -1.138 -4.242 1.00 96.81 131 ALA A CA 1
ATOM 1042 C C . ALA A 1 131 ? -2.642 -0.217 -3.022 1.00 96.81 131 ALA A C 1
ATOM 10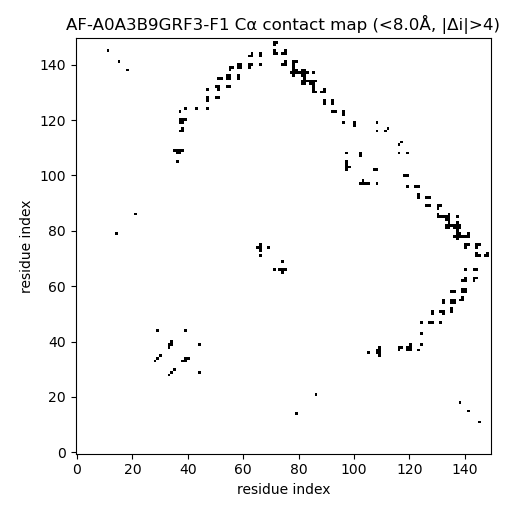44 O O . ALA A 1 131 ? -3.275 -0.407 -1.979 1.00 96.81 131 ALA A O 1
ATOM 1045 N N . ARG A 1 132 ? -1.828 0.836 -3.167 1.00 96.06 132 ARG A N 1
ATOM 1046 C CA . ARG A 1 132 ? -1.608 1.872 -2.148 1.00 96.06 132 ARG A CA 1
ATOM 1047 C C . ARG A 1 132 ? -2.869 2.674 -1.854 1.00 96.06 132 ARG A C 1
ATOM 1049 O O . ARG A 1 132 ? -3.144 2.936 -0.688 1.00 96.06 132 ARG A O 1
ATOM 1056 N N . CYS A 1 133 ? -3.664 3.026 -2.856 1.00 96.56 133 CYS A N 1
ATOM 1057 C CA . CYS A 1 133 ? -4.936 3.719 -2.658 1.00 96.56 133 CYS A CA 1
ATOM 1058 C C . CYS A 1 133 ? -5.928 2.865 -1.859 1.00 96.56 133 CYS A C 1
ATOM 1060 O O . CYS A 1 133 ? -6.562 3.369 -0.934 1.00 96.56 133 CYS A O 1
ATOM 1062 N N . VAL A 1 134 ? -6.037 1.569 -2.168 1.00 95.88 134 VAL A N 1
ATOM 1063 C CA . VAL A 1 134 ? -6.893 0.642 -1.408 1.00 95.88 134 VAL A CA 1
ATOM 1064 C C . VAL A 1 134 ? -6.413 0.530 0.038 1.00 95.88 134 VAL A C 1
ATOM 1066 O O . VAL A 1 134 ? -7.223 0.645 0.959 1.00 95.88 134 VAL A O 1
ATOM 1069 N N . LEU A 1 135 ? -5.100 0.382 0.241 1.00 95.12 135 LEU A N 1
ATOM 1070 C CA . LEU A 1 135 ? -4.488 0.389 1.568 1.00 95.12 135 LEU A CA 1
ATOM 1071 C C . LEU A 1 135 ? -4.867 1.678 2.319 1.00 95.12 135 LEU A C 1
ATOM 1073 O O . LEU A 1 135 ? -5.504 1.607 3.366 1.00 95.12 135 LEU A O 1
ATOM 1077 N N . ALA A 1 136 ? -4.592 2.851 1.740 1.00 94.12 136 ALA A N 1
ATOM 1078 C CA . ALA A 1 136 ? -4.879 4.166 2.317 1.00 94.12 136 ALA A CA 1
ATOM 1079 C C . ALA A 1 136 ? -6.344 4.340 2.752 1.00 94.12 136 ALA A C 1
ATOM 1081 O O . ALA A 1 136 ? -6.614 4.867 3.835 1.00 94.12 136 ALA A O 1
ATOM 1082 N N . LEU A 1 137 ? -7.295 3.880 1.932 1.00 93.19 137 LEU A N 1
ATOM 1083 C CA . LEU A 1 137 ? -8.723 3.927 2.254 1.00 93.19 137 LEU A CA 1
ATOM 1084 C C . LEU A 1 137 ? -9.059 3.103 3.502 1.00 93.19 137 LEU A C 1
ATOM 1086 O O . LEU A 1 137 ? -9.820 3.565 4.354 1.00 93.19 137 LEU A O 1
ATOM 1090 N N . GLY A 1 138 ? -8.485 1.905 3.625 1.00 90.56 138 GLY A N 1
ATOM 1091 C CA . GLY A 1 138 ? -8.673 1.051 4.797 1.00 90.56 138 GLY A CA 1
ATOM 1092 C C . GLY A 1 138 ? -8.007 1.629 6.045 1.00 90.56 138 GLY A C 1
ATOM 1093 O O . GLY A 1 138 ? -8.634 1.732 7.100 1.00 90.56 138 GLY A O 1
ATOM 1094 N N . GLU A 1 139 ? -6.758 2.082 5.924 1.00 89.31 139 GLU A N 1
ATOM 1095 C CA . GLU A 1 139 ? -5.995 2.625 7.051 1.00 89.31 139 GLU A CA 1
ATOM 1096 C C . GLU A 1 139 ? -6.597 3.911 7.627 1.00 89.31 139 GLU A C 1
ATOM 1098 O O . GLU A 1 139 ? -6.485 4.158 8.830 1.00 89.31 139 GLU A O 1
ATOM 1103 N N . GLY A 1 140 ? -7.267 4.728 6.805 1.00 85.69 140 GLY A N 1
ATOM 1104 C CA . GLY A 1 140 ? -7.947 5.944 7.264 1.00 85.69 140 GLY A CA 1
ATOM 1105 C C . GLY A 1 140 ? -8.991 5.673 8.356 1.00 85.69 140 GLY A C 1
ATOM 1106 O O . GLY A 1 140 ? -9.240 6.530 9.204 1.00 85.69 140 GLY A O 1
ATOM 1107 N N . GLY A 1 141 ? -9.560 4.462 8.386 1.00 80.19 141 GLY A N 1
ATOM 1108 C CA . GLY A 1 141 ? -10.506 4.008 9.407 1.00 80.19 141 GLY A CA 1
ATOM 1109 C C . GLY A 1 141 ? -9.880 3.579 10.738 1.00 80.19 141 GLY A C 1
ATOM 1110 O O . GLY A 1 141 ? -10.612 3.450 11.721 1.00 80.19 141 GLY A O 1
ATOM 1111 N N . ASN A 1 142 ? -8.557 3.381 10.806 1.00 76.38 142 ASN A N 1
ATOM 1112 C CA . ASN A 1 142 ? -7.879 2.835 11.987 1.00 76.38 142 ASN A CA 1
ATOM 1113 C C . ASN A 1 142 ? -7.977 3.789 13.196 1.00 76.38 142 ASN A C 1
ATOM 1115 O O . ASN A 1 142 ? -8.435 3.394 14.269 1.00 76.38 142 ASN A O 1
ATOM 1119 N N . PHE A 1 143 ? -7.642 5.072 13.012 1.00 70.31 143 PHE A N 1
ATOM 1120 C CA . PHE A 1 143 ? -7.630 6.061 14.101 1.00 70.31 143 PHE A CA 1
ATOM 1121 C C . PHE A 1 143 ? -9.023 6.387 14.677 1.00 70.31 143 PHE A C 1
ATOM 1123 O O . PHE A 1 143 ? -9.182 6.309 15.899 1.00 70.31 143 PHE A O 1
ATOM 1130 N N . PRO A 1 144 ? -10.062 6.700 13.870 1.00 67.94 144 PRO A N 1
ATOM 1131 C CA . PRO A 1 144 ? -11.390 7.006 14.411 1.00 67.94 144 PRO A CA 1
ATOM 1132 C C . PRO A 1 144 ? -12.030 5.825 15.152 1.00 67.94 144 PRO A C 1
ATOM 1134 O O . PRO A 1 144 ? -12.761 6.021 16.123 1.00 67.94 144 PRO A O 1
ATOM 1137 N N . ALA A 1 145 ? -11.756 4.596 14.707 1.00 67.88 145 ALA A N 1
ATOM 1138 C CA 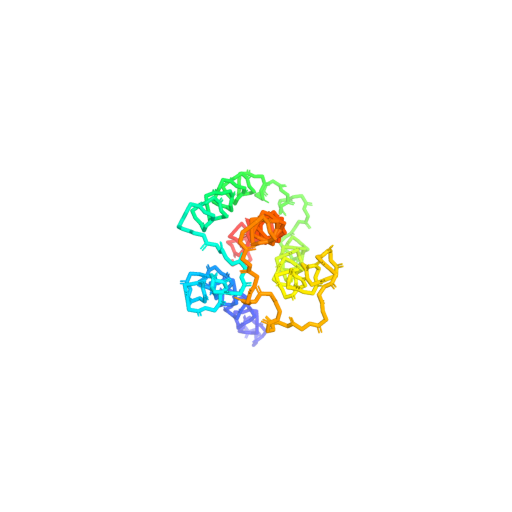. ALA A 1 145 ? -12.282 3.393 15.334 1.00 67.88 145 ALA A CA 1
ATOM 1139 C C . ALA A 1 145 ? -11.552 3.038 16.639 1.00 67.88 145 ALA A C 1
ATOM 1141 O O . ALA A 1 145 ? -12.207 2.650 17.606 1.00 67.88 145 ALA A O 1
ATOM 1142 N N . ALA A 1 146 ? -10.228 3.209 16.697 1.00 61.28 146 ALA A N 1
ATOM 1143 C CA . ALA A 1 146 ? -9.444 2.935 17.900 1.00 61.28 146 ALA A CA 1
ATOM 1144 C C . ALA A 1 146 ? -9.804 3.883 19.059 1.00 61.28 146 ALA A C 1
ATOM 1146 O O . ALA A 1 146 ? -9.998 3.422 20.181 1.00 61.28 146 ALA A O 1
ATOM 1147 N N . ILE A 1 147 ? -9.980 5.183 18.784 1.00 64.19 147 ILE A N 1
ATOM 1148 C CA . ILE A 1 147 ? -10.321 6.196 19.806 1.00 64.19 147 ILE A CA 1
ATOM 1149 C C . ILE A 1 147 ? -11.700 5.941 20.427 1.00 64.19 147 ILE A C 1
ATOM 1151 O O . ILE A 1 147 ? -11.903 6.164 21.614 1.00 64.19 147 ILE A O 1
ATOM 1155 N N . LYS A 1 148 ? -12.666 5.468 19.636 1.00 64.75 148 LYS A N 1
ATOM 1156 C CA . LYS A 1 148 ? -14.039 5.220 20.105 1.00 64.75 148 LYS A CA 1
ATOM 1157 C C . LYS A 1 148 ? -14.228 3.854 20.777 1.00 64.75 148 LYS A C 1
ATOM 1159 O O . LYS A 1 148 ? -15.340 3.542 21.202 1.00 64.75 148 LYS A O 1
ATOM 1164 N N . ALA A 1 149 ? -13.197 3.008 20.792 1.00 58.75 149 ALA A N 1
ATOM 1165 C CA . ALA A 1 149 ? -13.242 1.671 21.385 1.00 58.75 149 ALA A CA 1
ATOM 1166 C C . ALA A 1 149 ? -12.710 1.626 22.831 1.00 58.75 149 ALA A C 1
ATOM 1168 O O . ALA A 1 149 ? -12.950 0.632 23.523 1.00 58.75 149 ALA A O 1
ATOM 1169 N N . THR A 1 150 ? -12.001 2.671 23.269 1.00 51.94 150 THR A N 1
ATOM 1170 C CA . THR A 1 150 ? -11.535 2.883 24.652 1.00 51.94 150 THR A CA 1
ATOM 1171 C C . THR A 1 150 ? -12.535 3.693 25.457 1.00 51.94 150 THR A C 1
ATOM 1173 O O . THR A 1 150 ? -12.799 3.290 26.612 1.00 51.94 150 THR A O 1
#

Secondary structure (DSSP, 8-state):
--THHHHHHHHHHHHHHHHHHHHHHHHHHIIIIIHHHHT--HHHHHHHHHHHHHHHHHHHHHHHHHHHHH-HHHHHHHHHHHHHHHHHHHHHHHHHHHHHHT-SSHHHHHT--THHHHHHHHHHHHHHHHHHHHHHHHHTTHHHHHHTT-

pLDDT: mean 89.28, std 8.56, range [51.94, 97.19]

Mean predicted aligned error: 4.82 Å

Nearest PDB structures (foldseek):
  8fih-assembly1_C  TM=5.270E-01  e=8.387E+00  synthetic construct

Solvent-accessible surface area (backbone atoms only — not comparable to full-atom values): 7682 Å² total; per-residue (Å²): 134,71,75,63,59,58,54,53,51,52,51,54,48,52,54,49,52,51,55,54,46,68,67,44,49,56,79,73,38,35,76,84,53,47,22,56,43,33,59,49,55,73,63,54,54,48,49,39,54,49,52,24,52,54,43,24,55,55,25,40,73,49,25,48,65,51,28,68,73,58,34,45,73,55,30,36,53,51,18,51,52,39,23,50,50,14,56,54,40,51,69,44,32,59,58,50,41,33,61,74,73,72,48,94,46,71,69,57,48,45,67,43,60,69,74,58,24,52,50,45,21,57,53,38,50,54,42,47,33,51,19,38,40,40,23,21,49,11,54,24,24,50,61,57,24,55,67,70,70,112